Protein AF-A0A349K5S5-F1 (afdb_monomer_lite)

Secondary structure (DSSP, 8-state):
---PPPPHHHHHHHHHHHHHTSGGGGSSHHHHHHHHHHHHHTT--TTHHHHHHHHHHH--HHHHHHHHHHH--GGG------S-HHHHHHHHHHTTS----B-TTS-B-

pLDDT: mean 91.99, std 7.56, range [48.09, 98.19]

Sequence (109 aa):
MELNQIGVEEFRKAKEGLLKSVPSQFESNQQITSQLLNMAAFDLPLDYFDTNIGKISDLTLDEVRESAMKHISPTEIKMIVVGDRDKIQKPLEELGYPLFVIDMYGNSI

Foldseek 3Di:
DPPDQQDPVNLVVVLVVVLVCVVVQPPDPVSVVVVVVVCVVVVNDPCNVVVVSVVSVPDDSVNVRVVCVVPDDVVPDDDDDDDDCVVVVVVVVVVVDDDFDADPVRHGD

Structure (mmCIF, N/CA/C/O backbone):
data_AF-A0A349K5S5-F1
#
_entry.id   AF-A0A349K5S5-F1
#
loop_
_atom_site.group_PDB
_atom_site.id
_atom_site.type_symbol
_atom_site.label_atom_id
_atom_site.label_alt_id
_atom_site.label_comp_id
_atom_site.label_asym_id
_atom_site.label_entity_id
_atom_site.label_seq_id
_atom_site.pdbx_PDB_ins_code
_atom_site.Cartn_x
_atom_site.Cartn_y
_atom_site.Cartn_z
_atom_site.occupancy
_atom_site.B_iso_or_equiv
_atom_site.auth_seq_id
_atom_site.auth_comp_id
_atom_site.auth_asym_id
_atom_site.auth_atom_id
_atom_site.pdbx_PDB_model_num
ATOM 1 N N . MET A 1 1 ? -9.820 10.460 14.835 1.00 48.09 1 MET A N 1
ATOM 2 C CA . MET A 1 1 ? -8.516 9.790 14.661 1.00 48.09 1 MET A CA 1
ATOM 3 C C . MET A 1 1 ? -7.566 10.809 14.075 1.00 48.09 1 MET A C 1
ATOM 5 O O . MET A 1 1 ? -7.855 11.313 12.998 1.00 48.09 1 MET A O 1
ATOM 9 N N . GLU A 1 2 ? -6.504 11.174 14.789 1.00 51.81 2 GLU A N 1
ATOM 10 C CA . GLU A 1 2 ? -5.408 11.915 14.163 1.00 51.81 2 GLU A CA 1
ATOM 11 C C . GLU A 1 2 ? -4.719 10.976 13.170 1.00 51.81 2 GLU A C 1
ATOM 13 O O . GLU A 1 2 ? -4.352 9.853 13.519 1.00 51.81 2 GLU A O 1
ATOM 18 N N . LEU A 1 3 ? -4.615 11.399 11.911 1.00 61.53 3 LEU A N 1
ATOM 19 C CA . LEU A 1 3 ? -3.845 10.668 10.915 1.00 61.53 3 LEU A CA 1
ATOM 20 C C . LEU A 1 3 ? -2.368 10.894 11.225 1.00 61.53 3 LEU A C 1
ATOM 22 O O . LEU A 1 3 ? -1.829 11.970 10.962 1.00 61.53 3 LEU A O 1
ATOM 26 N N . ASN A 1 4 ? -1.716 9.876 11.781 1.00 77.19 4 ASN A N 1
ATOM 27 C CA . ASN A 1 4 ? -0.264 9.868 11.870 1.00 77.19 4 ASN A CA 1
ATOM 28 C C . ASN A 1 4 ? 0.300 9.962 10.452 1.00 77.19 4 ASN A C 1
ATOM 30 O O . ASN A 1 4 ? 0.012 9.122 9.599 1.00 77.19 4 ASN A O 1
ATOM 34 N N . GLN A 1 5 ? 1.073 11.014 10.188 1.00 83.56 5 GLN A N 1
ATOM 35 C CA . GLN A 1 5 ? 1.690 11.188 8.882 1.00 83.56 5 GLN A CA 1
ATOM 36 C C . GLN A 1 5 ? 2.773 10.133 8.659 1.00 83.56 5 GLN A C 1
ATOM 38 O O . GLN A 1 5 ? 3.517 9.794 9.578 1.00 83.56 5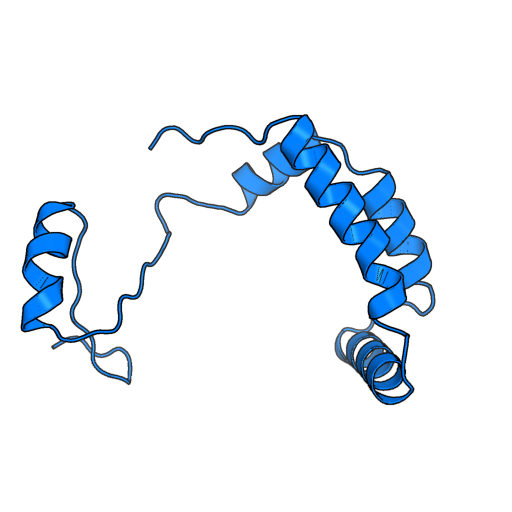 GLN A O 1
ATOM 43 N N . ILE A 1 6 ? 2.901 9.688 7.408 1.00 90.88 6 ILE A N 1
ATOM 44 C CA . ILE A 1 6 ? 3.943 8.750 6.977 1.00 90.88 6 ILE A CA 1
ATOM 45 C C . ILE A 1 6 ? 5.313 9.331 7.335 1.00 90.88 6 ILE A C 1
ATOM 47 O O . ILE A 1 6 ? 5.621 10.475 6.974 1.00 90.88 6 ILE A O 1
ATOM 51 N N . GLY A 1 7 ? 6.125 8.563 8.059 1.00 94.75 7 GLY A N 1
ATOM 52 C CA . GLY A 1 7 ? 7.463 8.983 8.474 1.00 94.75 7 GLY A CA 1
ATOM 53 C C . GLY A 1 7 ? 8.487 8.887 7.340 1.00 94.75 7 GLY A C 1
ATOM 54 O O . GLY A 1 7 ? 8.358 8.060 6.442 1.00 94.75 7 GLY A O 1
ATOM 55 N N . VAL A 1 8 ? 9.561 9.683 7.405 1.00 96.00 8 VAL A N 1
ATOM 56 C CA . VAL A 1 8 ? 10.648 9.646 6.400 1.00 96.00 8 VAL A CA 1
ATOM 57 C C . VAL A 1 8 ? 11.267 8.249 6.292 1.00 96.00 8 VAL A C 1
ATOM 59 O O . VAL A 1 8 ? 11.485 7.741 5.195 1.00 96.00 8 VAL A O 1
ATOM 62 N N . GLU A 1 9 ? 11.520 7.606 7.432 1.00 96.81 9 GLU A N 1
ATOM 63 C CA . GLU A 1 9 ? 12.151 6.285 7.460 1.00 96.81 9 GLU A CA 1
ATOM 64 C C . GLU A 1 9 ? 11.199 5.166 7.019 1.00 96.81 9 GLU A C 1
ATOM 66 O O . GLU A 1 9 ? 11.623 4.213 6.368 1.00 96.81 9 GLU A O 1
ATOM 71 N N . GLU A 1 10 ? 9.909 5.291 7.332 1.00 96.19 10 GLU A N 1
ATOM 72 C CA . GLU A 1 10 ? 8.865 4.388 6.840 1.00 96.19 10 GLU A CA 1
ATOM 73 C C . GLU A 1 10 ? 8.773 4.457 5.314 1.00 96.19 10 GLU A C 1
ATOM 75 O O . GLU A 1 10 ? 8.856 3.430 4.642 1.00 96.19 10 GLU A O 1
ATOM 80 N N . PHE A 1 11 ? 8.713 5.673 4.767 1.00 97.12 11 PHE A N 1
ATOM 81 C CA . PHE A 1 11 ? 8.712 5.917 3.330 1.00 97.12 11 PHE A CA 1
ATOM 82 C C . PHE A 1 11 ? 9.953 5.341 2.644 1.00 97.12 11 PHE A C 1
ATOM 84 O O . PHE A 1 11 ? 9.826 4.601 1.667 1.00 97.12 11 PHE A O 1
ATOM 91 N N . ARG A 1 12 ? 11.152 5.611 3.178 1.00 97.44 12 ARG A N 1
ATOM 92 C CA . ARG A 1 12 ? 12.407 5.083 2.626 1.00 97.44 12 ARG A CA 1
ATOM 93 C C . ARG A 1 12 ? 12.405 3.553 2.603 1.00 97.44 12 ARG A C 1
ATOM 95 O O . ARG A 1 12 ? 12.710 2.956 1.573 1.00 97.44 12 ARG A O 1
ATOM 102 N N . LYS A 1 13 ? 12.031 2.913 3.717 1.00 97.69 13 LYS A N 1
ATOM 103 C CA . LYS A 1 13 ? 11.977 1.446 3.823 1.00 97.69 13 LYS A CA 1
ATOM 104 C C . LYS A 1 13 ? 10.953 0.836 2.874 1.00 97.69 13 LYS A C 1
ATOM 106 O O . LYS A 1 13 ? 11.272 -0.145 2.207 1.00 97.69 13 LYS A O 1
ATOM 111 N N . ALA A 1 14 ? 9.753 1.407 2.796 1.00 97.12 14 ALA A N 1
ATOM 112 C CA . ALA A 1 14 ? 8.702 0.924 1.907 1.00 97.12 14 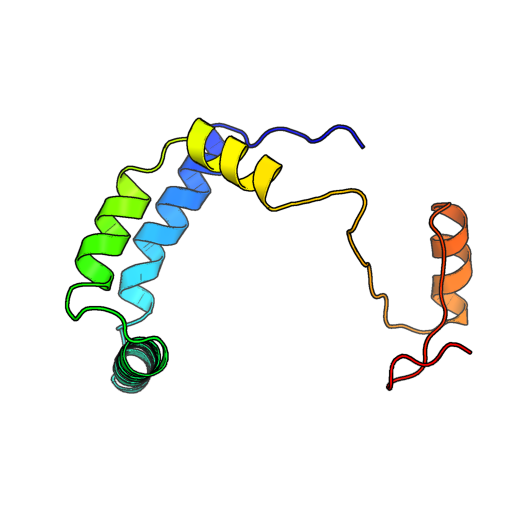ALA A CA 1
ATOM 113 C C . ALA A 1 14 ? 9.128 1.030 0.436 1.00 97.12 14 ALA A C 1
ATOM 115 O O . ALA A 1 14 ? 9.049 0.047 -0.299 1.00 97.12 14 ALA A O 1
ATOM 116 N N . LYS A 1 15 ? 9.668 2.186 0.030 1.00 96.88 15 LYS A N 1
ATOM 117 C CA . LYS A 1 15 ? 10.174 2.424 -1.328 1.00 96.88 15 LYS A CA 1
ATOM 118 C C . LYS A 1 15 ? 11.287 1.447 -1.706 1.00 96.88 15 LYS A C 1
ATOM 120 O O . LYS A 1 15 ? 11.220 0.813 -2.756 1.00 96.88 15 LYS A O 1
ATOM 125 N N . GLU A 1 16 ? 12.279 1.263 -0.836 1.00 96.88 16 GLU A N 1
ATOM 126 C CA . GLU A 1 16 ? 13.345 0.283 -1.066 1.00 96.88 16 GLU A CA 1
ATOM 127 C C . GLU A 1 16 ? 12.823 -1.153 -1.130 1.00 96.88 16 GLU A C 1
ATOM 129 O O . GLU A 1 16 ? 13.301 -1.934 -1.951 1.00 96.88 16 GLU A O 1
ATOM 134 N N . GLY A 1 17 ? 11.859 -1.507 -0.277 1.00 97.19 17 GLY A N 1
ATOM 135 C CA . GLY A 1 17 ? 11.234 -2.826 -0.270 1.00 97.19 17 GLY A CA 1
ATOM 136 C C . GLY A 1 17 ? 10.523 -3.130 -1.586 1.00 97.19 17 GLY A C 1
ATOM 137 O O . GLY A 1 17 ? 10.747 -4.191 -2.164 1.00 97.19 17 GLY A O 1
ATOM 138 N N . LEU A 1 18 ? 9.741 -2.176 -2.102 1.00 95.44 18 LEU A N 1
ATOM 139 C CA . LEU A 1 18 ? 9.059 -2.309 -3.391 1.00 95.44 18 LEU A CA 1
ATOM 140 C C . LEU A 1 18 ? 10.059 -2.520 -4.531 1.00 95.44 18 LEU A C 1
ATOM 142 O O . LEU A 1 18 ? 9.935 -3.497 -5.266 1.00 95.44 18 LEU A O 1
ATOM 146 N N . LEU A 1 19 ? 11.092 -1.679 -4.629 1.00 95.00 19 LEU A N 1
ATOM 147 C CA . LEU A 1 19 ? 12.113 -1.791 -5.679 1.00 95.00 19 LEU A CA 1
ATOM 148 C C . LEU A 1 19 ? 12.870 -3.126 -5.609 1.00 95.00 19 LEU A C 1
ATOM 150 O O . LEU A 1 19 ? 13.038 -3.805 -6.621 1.00 95.00 19 LEU A O 1
ATOM 154 N N . LYS A 1 20 ? 13.283 -3.545 -4.407 1.00 94.81 20 LYS A N 1
ATOM 155 C CA . LYS A 1 20 ? 14.007 -4.811 -4.194 1.00 94.81 20 LYS A CA 1
ATOM 156 C C . LYS A 1 20 ? 13.131 -6.048 -4.404 1.00 94.81 20 LYS A C 1
ATOM 158 O O . LYS A 1 20 ? 13.672 -7.123 -4.635 1.00 94.81 20 LYS A O 1
ATOM 163 N N . SER A 1 21 ? 11.805 -5.911 -4.343 1.00 94.06 21 SER A N 1
ATOM 164 C CA . SER A 1 21 ? 10.861 -7.007 -4.594 1.00 94.06 21 SER A CA 1
ATOM 165 C C . SER A 1 21 ? 10.601 -7.273 -6.078 1.00 94.06 21 SER A C 1
ATOM 167 O O . SER A 1 21 ? 9.971 -8.268 -6.414 1.00 94.06 21 SER A O 1
ATOM 169 N N . VAL A 1 22 ? 11.047 -6.400 -6.989 1.00 92.69 22 VAL A N 1
ATOM 170 C CA . VAL A 1 22 ? 10.761 -6.586 -8.419 1.00 92.69 22 VAL A CA 1
ATOM 171 C C . VAL A 1 22 ? 11.446 -7.833 -8.986 1.00 92.69 22 VAL A C 1
ATOM 173 O O . VAL A 1 22 ? 10.743 -8.639 -9.588 1.00 92.69 22 VAL A O 1
ATOM 176 N N . PRO A 1 23 ? 12.753 -8.082 -8.764 1.00 93.31 23 PRO A N 1
ATOM 177 C CA . PRO A 1 23 ? 13.405 -9.273 -9.310 1.00 93.31 23 PRO A CA 1
ATOM 178 C C . PRO A 1 23 ? 12.763 -10.593 -8.866 1.00 93.31 23 PRO A C 1
ATOM 180 O O . PRO A 1 23 ? 12.669 -11.517 -9.673 1.00 93.31 23 PRO A O 1
ATOM 183 N N . SER A 1 24 ? 12.245 -10.671 -7.631 1.00 94.75 24 SER A N 1
ATOM 184 C CA . SER A 1 24 ? 11.626 -11.902 -7.118 1.00 94.75 24 SER A CA 1
ATOM 185 C C . SER A 1 24 ? 10.322 -12.278 -7.827 1.00 94.75 24 SER A C 1
ATOM 187 O O . SER A 1 24 ? 9.847 -13.407 -7.717 1.00 94.75 24 SER A O 1
ATOM 189 N N . GLN A 1 25 ? 9.759 -11.358 -8.612 1.00 93.50 25 GLN A N 1
ATOM 190 C CA . GLN A 1 25 ? 8.595 -11.596 -9.460 1.00 93.50 25 GLN A CA 1
ATOM 191 C C . GLN A 1 25 ? 8.943 -12.252 -10.807 1.00 93.50 25 GLN A C 1
ATOM 193 O O . GLN A 1 25 ? 8.032 -12.504 -11.593 1.00 93.50 25 GLN A O 1
ATOM 198 N N . PHE A 1 26 ? 10.221 -12.540 -11.087 1.00 95.31 26 PHE A N 1
ATOM 199 C CA . PHE A 1 26 ? 10.692 -13.079 -12.373 1.00 95.31 26 PHE A CA 1
ATOM 200 C C . PHE A 1 26 ? 11.641 -14.285 -12.231 1.00 95.31 26 PHE A C 1
ATOM 202 O O . PHE A 1 26 ? 12.359 -14.623 -13.168 1.00 95.31 26 PHE A O 1
ATOM 209 N N . GLU A 1 27 ? 11.650 -14.964 -11.082 1.00 96.56 27 GLU A N 1
ATOM 210 C CA . GLU A 1 27 ? 12.597 -16.058 -10.792 1.00 96.56 27 GLU A CA 1
ATOM 211 C C . GLU A 1 27 ? 12.237 -17.393 -11.469 1.00 96.56 27 GLU A C 1
ATOM 213 O O . GLU A 1 27 ? 13.069 -18.296 -11.565 1.00 96.56 27 GLU A O 1
ATOM 218 N N . SER A 1 28 ? 11.005 -17.537 -11.964 1.00 98.19 28 SER A N 1
ATOM 219 C CA . SER A 1 28 ? 10.516 -18.752 -12.618 1.00 98.19 28 SER A CA 1
ATOM 220 C C . SER A 1 28 ? 9.649 -18.451 -13.839 1.00 98.19 28 SER A C 1
ATOM 222 O O . SER A 1 28 ? 8.985 -17.417 -13.923 1.00 98.19 28 SER A O 1
ATOM 224 N N . ASN A 1 29 ? 9.568 -19.416 -14.760 1.00 98.06 29 ASN A N 1
ATOM 225 C CA . ASN A 1 29 ? 8.717 -19.317 -15.952 1.00 98.06 29 ASN A CA 1
ATOM 226 C C . ASN A 1 29 ? 7.244 -19.045 -15.608 1.00 98.06 29 ASN A C 1
ATOM 228 O O . ASN A 1 29 ? 6.565 -18.315 -16.329 1.00 98.06 29 ASN A O 1
ATOM 232 N N . GLN A 1 30 ? 6.747 -19.611 -14.504 1.00 98.19 30 GLN A N 1
ATOM 233 C CA . GLN A 1 30 ? 5.375 -19.391 -14.053 1.00 98.19 30 GLN A CA 1
ATOM 234 C C . GLN A 1 30 ? 5.151 -17.939 -13.615 1.00 98.19 30 GLN A C 1
ATOM 236 O O . GLN A 1 30 ? 4.123 -17.349 -13.952 1.00 98.19 30 GLN A O 1
ATOM 241 N N . GLN A 1 31 ? 6.109 -17.348 -12.898 1.00 97.69 31 GLN A N 1
ATOM 242 C CA . GLN A 1 31 ? 6.018 -15.953 -12.476 1.00 97.69 31 GLN A CA 1
ATOM 243 C C . GLN A 1 31 ? 6.126 -15.013 -13.680 1.00 97.69 31 GLN A C 1
ATOM 245 O O . GLN A 1 31 ? 5.260 -14.160 -13.845 1.00 97.69 31 GLN A O 1
ATOM 250 N N . ILE A 1 32 ? 7.083 -15.245 -14.587 1.00 96.31 32 ILE A N 1
ATOM 251 C CA . ILE A 1 32 ? 7.214 -14.480 -15.840 1.00 96.31 32 ILE A CA 1
ATOM 252 C C . ILE A 1 32 ? 5.902 -14.521 -16.636 1.00 96.31 32 ILE A C 1
ATOM 254 O O . ILE A 1 32 ? 5.387 -13.484 -17.046 1.00 96.31 32 ILE A O 1
ATOM 258 N N . THR A 1 33 ? 5.318 -15.710 -16.805 1.00 97.56 33 THR A N 1
ATOM 259 C CA . THR A 1 33 ? 4.041 -15.872 -17.518 1.00 97.56 33 THR A CA 1
ATOM 260 C C . THR A 1 33 ? 2.912 -15.110 -16.825 1.00 97.56 33 THR A C 1
ATOM 262 O O . THR A 1 33 ? 2.131 -14.442 -17.494 1.00 97.56 33 THR A O 1
ATOM 265 N N . SER A 1 34 ? 2.841 -15.153 -15.491 1.00 97.06 34 SER A N 1
ATOM 266 C CA . SER A 1 34 ? 1.849 -14.390 -14.719 1.00 97.06 34 SER A CA 1
ATOM 267 C C . SER A 1 34 ? 1.985 -12.881 -14.945 1.00 97.06 34 SER A C 1
ATOM 269 O O . SER A 1 34 ? 0.978 -12.200 -15.122 1.00 97.06 34 SER A O 1
ATOM 271 N N . GLN A 1 35 ? 3.215 -12.359 -15.000 1.00 95.81 35 GLN A N 1
ATOM 272 C CA . GLN A 1 35 ? 3.452 -10.941 -15.281 1.00 95.81 35 GLN A CA 1
ATOM 273 C C . GLN A 1 35 ? 3.017 -10.560 -16.699 1.00 95.81 35 GLN A C 1
ATOM 275 O O . GLN A 1 35 ? 2.307 -9.572 -16.870 1.00 95.81 35 GLN A O 1
ATOM 280 N N . LEU A 1 36 ? 3.354 -11.371 -17.707 1.00 95.50 36 LEU A N 1
ATOM 281 C CA . LEU A 1 36 ? 2.922 -11.141 -19.092 1.00 95.50 36 LEU A CA 1
ATOM 282 C C . LEU A 1 36 ? 1.396 -11.191 -19.241 1.00 95.50 36 LEU A C 1
ATOM 284 O O . LEU A 1 36 ? 0.819 -10.366 -19.948 1.00 95.50 36 LEU A O 1
ATOM 288 N N . LEU A 1 37 ? 0.733 -12.126 -18.555 1.00 97.12 37 LEU A N 1
ATOM 289 C CA . LEU A 1 37 ? -0.727 -12.211 -18.536 1.00 97.12 37 LEU A CA 1
ATOM 290 C C . LEU A 1 37 ? -1.355 -10.971 -17.899 1.00 97.12 37 LEU A C 1
ATOM 292 O O . LEU A 1 37 ? -2.313 -10.441 -18.452 1.00 97.12 37 LEU A O 1
ATOM 296 N N . ASN A 1 38 ? -0.807 -10.477 -16.785 1.00 96.00 38 ASN A N 1
ATOM 297 C CA . ASN A 1 38 ? -1.270 -9.232 -16.171 1.00 96.00 38 ASN A CA 1
ATOM 298 C C . ASN A 1 38 ? -1.075 -8.035 -17.109 1.00 96.00 38 ASN A C 1
ATOM 300 O O . ASN A 1 38 ? -1.995 -7.237 -17.271 1.00 96.00 38 ASN A O 1
ATOM 304 N N . MET A 1 39 ? 0.084 -7.929 -17.767 1.00 96.50 39 MET A N 1
ATOM 305 C CA . MET A 1 39 ? 0.331 -6.864 -18.742 1.00 96.50 39 MET A CA 1
ATOM 306 C C . MET A 1 39 ? -0.694 -6.893 -19.875 1.00 96.50 39 MET A C 1
ATOM 308 O O . MET A 1 39 ? -1.270 -5.860 -20.192 1.00 96.50 39 MET A O 1
ATOM 312 N N . ALA A 1 40 ? -0.978 -8.070 -20.434 1.00 97.00 40 ALA A N 1
ATOM 313 C CA . ALA A 1 40 ? -1.982 -8.216 -21.482 1.00 97.00 40 ALA A CA 1
ATOM 314 C C . ALA A 1 40 ? -3.407 -7.920 -20.981 1.00 97.00 40 ALA A C 1
ATOM 316 O O . ALA A 1 40 ? -4.181 -7.268 -21.674 1.00 97.00 40 ALA A O 1
ATOM 317 N N . ALA A 1 41 ? -3.762 -8.380 -19.778 1.00 98.00 41 ALA A N 1
ATOM 318 C CA . ALA A 1 41 ? -5.100 -8.210 -19.211 1.00 98.00 41 ALA A CA 1
ATOM 319 C C . ALA A 1 41 ? -5.447 -6.744 -18.909 1.00 98.00 41 ALA A C 1
ATOM 321 O O . ALA A 1 41 ? -6.610 -6.359 -19.017 1.00 98.00 41 ALA A O 1
ATOM 322 N N . PHE A 1 42 ? -4.450 -5.940 -18.534 1.00 97.25 42 PHE A N 1
ATOM 323 C CA . PHE A 1 42 ? -4.613 -4.522 -18.209 1.00 97.25 42 PHE A CA 1
ATOM 324 C C . PHE A 1 42 ? -4.102 -3.577 -19.307 1.00 97.25 42 PHE A C 1
ATOM 326 O O . PHE A 1 42 ? -4.003 -2.378 -19.056 1.00 97.25 42 PHE A O 1
ATOM 333 N N . ASP A 1 43 ? -3.789 -4.104 -20.497 1.00 97.19 43 ASP A N 1
ATOM 334 C CA . ASP A 1 43 ? -3.272 -3.344 -21.647 1.00 97.19 43 ASP A CA 1
ATOM 335 C C . ASP A 1 43 ? -2.059 -2.461 -21.282 1.00 97.19 43 ASP A C 1
ATOM 337 O O . ASP A 1 43 ? -1.964 -1.280 -21.620 1.00 97.19 43 ASP A O 1
ATOM 341 N N . LEU A 1 44 ? -1.131 -3.031 -20.506 1.00 96.88 44 LEU A N 1
ATOM 342 C CA . LEU A 1 44 ? 0.081 -2.345 -20.069 1.00 96.88 44 LEU A CA 1
ATOM 343 C C . LEU A 1 44 ? 1.125 -2.329 -21.194 1.00 96.88 44 LEU A C 1
ATOM 345 O O . LEU A 1 44 ? 1.276 -3.317 -21.919 1.00 96.88 44 LEU A O 1
ATOM 349 N N . PRO A 1 45 ? 1.905 -1.242 -21.320 1.00 95.94 45 PRO A N 1
ATOM 350 C CA . PRO A 1 45 ? 2.927 -1.142 -22.351 1.00 95.94 45 PRO A CA 1
ATOM 351 C C . PRO A 1 45 ? 4.064 -2.143 -22.105 1.00 95.94 45 PRO A C 1
ATOM 353 O O . PRO A 1 45 ? 4.327 -2.549 -20.975 1.00 95.94 45 PRO A O 1
ATOM 356 N N . LEU A 1 46 ? 4.777 -2.535 -23.164 1.00 93.56 46 LEU A N 1
ATOM 357 C CA . LEU A 1 46 ? 5.838 -3.550 -23.076 1.00 93.56 46 LEU A CA 1
ATOM 358 C C . LEU A 1 46 ? 7.019 -3.135 -22.181 1.00 93.56 46 LEU A C 1
ATOM 360 O O . LEU A 1 46 ? 7.713 -3.997 -21.653 1.00 93.56 46 LEU A O 1
ATOM 364 N N . ASP A 1 47 ? 7.217 -1.833 -21.984 1.00 93.88 47 ASP A N 1
ATOM 365 C CA . ASP A 1 47 ? 8.230 -1.235 -21.107 1.00 93.88 47 ASP A CA 1
ATOM 366 C C . ASP A 1 47 ? 7.700 -0.945 -19.688 1.00 93.88 47 ASP A C 1
ATOM 368 O O . ASP A 1 47 ? 8.316 -0.202 -18.919 1.00 93.88 47 ASP A O 1
ATOM 372 N N . TYR A 1 48 ? 6.545 -1.511 -19.315 1.00 93.75 48 TYR A N 1
ATOM 373 C CA . TYR A 1 48 ? 5.877 -1.228 -18.045 1.00 93.75 48 TYR A CA 1
ATOM 374 C C . TYR A 1 48 ? 6.798 -1.399 -16.835 1.00 93.75 48 TYR A C 1
ATOM 376 O O . TYR A 1 48 ? 6.841 -0.520 -15.981 1.00 93.75 48 TYR A O 1
ATOM 384 N N . PHE A 1 49 ? 7.554 -2.495 -16.746 1.00 90.00 49 PHE A N 1
ATOM 385 C CA . PHE A 1 49 ? 8.406 -2.737 -15.579 1.00 90.00 49 PHE A CA 1
ATOM 386 C C . PHE A 1 49 ? 9.590 -1.769 -15.510 1.00 90.00 49 PHE A C 1
ATOM 388 O O . PHE A 1 49 ? 9.850 -1.228 -14.437 1.00 90.00 49 PHE A O 1
ATOM 395 N N . ASP A 1 50 ? 10.235 -1.471 -16.638 1.00 89.25 50 ASP A N 1
ATOM 396 C CA . ASP A 1 50 ? 11.339 -0.507 -16.691 1.00 89.25 50 ASP A CA 1
ATOM 397 C C . ASP A 1 50 ? 10.863 0.897 -16.289 1.00 89.25 50 ASP A C 1
ATOM 399 O O . ASP A 1 50 ? 11.453 1.556 -15.428 1.00 89.25 50 ASP A O 1
ATOM 403 N N . THR A 1 51 ? 9.736 1.336 -16.852 1.00 93.56 51 THR A N 1
ATOM 404 C CA . THR A 1 51 ? 9.165 2.656 -16.558 1.00 93.56 51 THR A CA 1
ATOM 405 C C . THR A 1 51 ? 8.610 2.749 -15.137 1.00 93.56 51 THR A C 1
ATOM 407 O O . THR A 1 51 ? 8.745 3.789 -14.490 1.00 93.56 51 THR A O 1
ATOM 410 N N . ASN A 1 52 ? 8.000 1.682 -14.617 1.00 91.56 52 ASN A N 1
ATOM 411 C CA . ASN A 1 52 ? 7.401 1.670 -13.285 1.00 91.56 52 ASN A CA 1
ATOM 412 C C . ASN A 1 52 ? 8.458 1.661 -12.172 1.00 91.56 52 ASN A C 1
ATOM 414 O O . ASN A 1 52 ? 8.281 2.348 -11.168 1.00 91.56 52 ASN A O 1
ATOM 418 N N . ILE A 1 53 ? 9.581 0.957 -12.358 1.00 93.31 53 ILE A N 1
ATOM 419 C CA . ILE A 1 53 ? 10.722 1.021 -11.429 1.00 93.31 53 ILE A CA 1
ATOM 420 C C . ILE A 1 53 ? 11.236 2.461 -11.323 1.00 93.31 53 ILE A C 1
ATOM 422 O O . ILE A 1 53 ? 11.419 2.956 -10.209 1.00 93.31 53 ILE A O 1
ATOM 426 N N . GLY A 1 54 ? 11.413 3.148 -12.459 1.00 94.38 54 GLY A N 1
ATOM 427 C CA . GLY A 1 54 ? 11.817 4.558 -12.487 1.00 94.38 54 GLY A CA 1
ATOM 428 C C . GLY A 1 54 ? 10.826 5.454 -11.745 1.00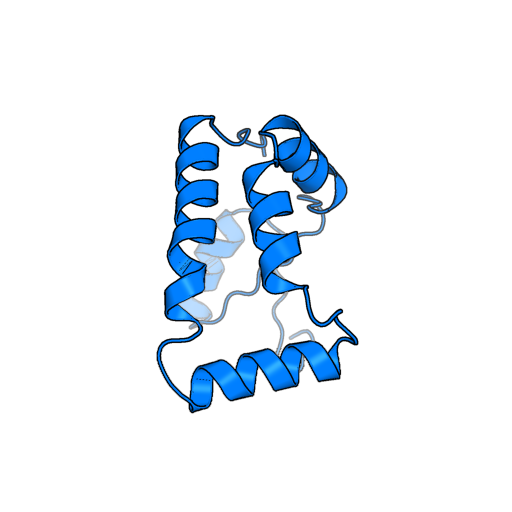 94.38 54 GLY A C 1
ATOM 429 O O . GLY A 1 54 ? 11.203 6.158 -10.814 1.00 94.38 54 GLY A O 1
ATOM 430 N N . LYS A 1 55 ? 9.530 5.329 -12.055 1.00 94.94 55 LYS A N 1
ATOM 431 C CA . LYS A 1 55 ? 8.462 6.084 -11.376 1.00 94.94 55 LYS A CA 1
ATOM 432 C C . LYS A 1 55 ? 8.466 5.878 -9.862 1.00 94.94 55 LYS A C 1
ATOM 434 O O . LYS A 1 55 ? 8.399 6.851 -9.119 1.00 94.94 55 LYS A O 1
ATOM 439 N N . ILE A 1 56 ? 8.580 4.634 -9.387 1.00 94.88 56 ILE A N 1
ATOM 440 C CA . ILE A 1 56 ? 8.653 4.342 -7.946 1.00 94.88 56 ILE A CA 1
ATOM 441 C C . ILE A 1 56 ? 9.927 4.938 -7.339 1.00 94.88 56 ILE A C 1
ATOM 443 O O . ILE A 1 56 ? 9.881 5.477 -6.234 1.00 94.88 56 ILE A O 1
ATOM 447 N N . SER A 1 57 ? 11.056 4.865 -8.050 1.00 94.69 57 SER A N 1
ATOM 448 C CA . SER A 1 57 ? 12.332 5.453 -7.632 1.00 94.69 57 SER A CA 1
ATOM 449 C C . SER A 1 57 ? 12.297 6.980 -7.552 1.00 94.69 57 SER A C 1
ATOM 451 O O . SER A 1 57 ? 13.025 7.549 -6.739 1.00 94.69 57 SER A O 1
ATOM 453 N N . ASP A 1 58 ? 11.427 7.641 -8.307 1.00 96.94 58 ASP A N 1
ATOM 454 C CA . ASP A 1 58 ? 11.326 9.103 -8.337 1.00 96.94 58 ASP A CA 1
ATOM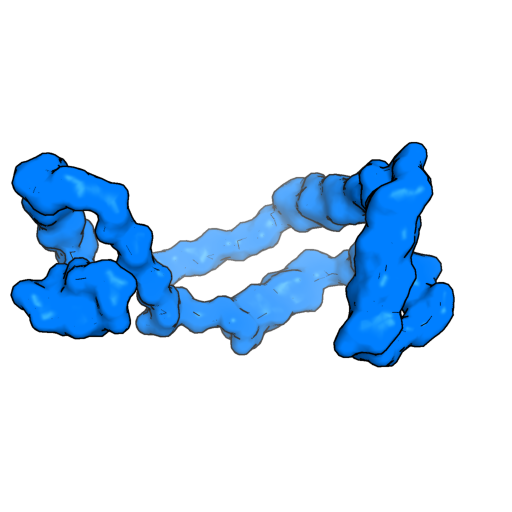 455 C C . ASP A 1 58 ? 10.270 9.660 -7.373 1.00 96.94 58 ASP A C 1
ATOM 457 O O . ASP A 1 58 ? 10.330 10.838 -7.031 1.00 96.94 58 ASP A O 1
ATOM 461 N N . LEU A 1 59 ? 9.368 8.812 -6.852 1.00 96.69 59 LEU A N 1
ATOM 462 C CA . LEU A 1 59 ? 8.353 9.221 -5.874 1.00 96.69 59 LEU A CA 1
ATOM 463 C C . LEU A 1 59 ? 8.964 9.964 -4.684 1.00 96.69 59 LEU A C 1
ATOM 465 O O . LEU A 1 59 ? 9.993 9.553 -4.133 1.00 96.69 59 LEU A O 1
ATOM 469 N N . THR A 1 60 ? 8.262 10.993 -4.232 1.00 97.31 60 THR A N 1
ATOM 470 C CA . THR A 1 60 ? 8.573 11.787 -3.044 1.00 97.31 60 THR A CA 1
ATOM 471 C C . THR A 1 60 ? 7.625 11.459 -1.887 1.00 97.31 60 THR A C 1
ATOM 473 O O . THR A 1 60 ? 6.531 10.926 -2.072 1.00 97.31 60 THR A O 1
ATOM 476 N N . LEU A 1 61 ? 8.042 11.781 -0.659 1.00 96.56 61 LEU A N 1
ATOM 477 C CA . LEU A 1 61 ? 7.212 11.577 0.533 1.00 96.56 61 LEU A CA 1
ATOM 478 C C . LEU A 1 61 ? 5.906 12.384 0.466 1.00 96.56 61 LEU A C 1
ATOM 480 O O . LEU A 1 61 ? 4.857 11.894 0.884 1.00 96.56 61 LEU A O 1
ATOM 484 N N . ASP A 1 62 ? 5.969 13.604 -0.062 1.00 96.00 62 ASP A N 1
ATOM 485 C CA . ASP A 1 62 ? 4.811 14.493 -0.127 1.00 96.00 62 ASP A CA 1
ATOM 486 C C . ASP A 1 62 ? 3.782 14.009 -1.154 1.00 96.00 62 ASP A C 1
ATOM 488 O O . ASP A 1 62 ? 2.597 13.986 -0.832 1.00 96.00 62 ASP A O 1
ATOM 492 N N . GLU A 1 63 ? 4.209 13.494 -2.314 1.00 96.38 63 GLU A N 1
ATOM 493 C CA . GLU A 1 63 ? 3.301 12.864 -3.289 1.00 96.38 63 GLU A CA 1
ATOM 494 C C . GLU A 1 63 ? 2.564 11.657 -2.693 1.00 96.38 63 GLU A C 1
ATOM 496 O O . GLU A 1 63 ? 1.367 11.471 -2.922 1.00 96.38 63 GLU A O 1
ATOM 501 N N . VAL A 1 64 ? 3.250 10.837 -1.889 1.00 95.38 64 VAL A N 1
ATOM 502 C CA . VAL A 1 64 ? 2.617 9.689 -1.220 1.00 95.38 64 VAL A CA 1
ATOM 503 C C . VAL A 1 64 ? 1.615 10.156 -0.164 1.00 95.38 64 VAL A C 1
ATOM 505 O O . VAL A 1 64 ? 0.520 9.599 -0.069 1.00 95.38 64 VAL A O 1
ATOM 508 N N . ARG A 1 65 ? 1.947 11.194 0.612 1.00 94.06 65 ARG A N 1
ATOM 509 C CA . ARG A 1 65 ? 1.027 11.781 1.599 1.00 94.06 65 ARG A CA 1
ATOM 510 C C . ARG A 1 65 ? -0.198 12.398 0.932 1.00 94.06 65 ARG A C 1
ATOM 512 O O . ARG A 1 65 ? -1.312 12.179 1.403 1.00 94.06 65 ARG A O 1
ATOM 519 N N . GLU A 1 66 ? -0.011 13.130 -0.161 1.00 94.12 66 GLU A N 1
ATOM 520 C CA . GLU A 1 66 ? -1.104 13.714 -0.937 1.00 94.12 66 GLU A CA 1
ATOM 521 C C . GLU A 1 66 ? -2.017 12.626 -1.508 1.00 94.12 66 GLU A C 1
ATOM 523 O O . GLU A 1 66 ? -3.234 12.678 -1.330 1.00 94.12 66 GLU A O 1
ATOM 528 N N . SER A 1 67 ? -1.431 11.595 -2.120 1.00 93.94 67 SER A N 1
ATOM 529 C CA . SER A 1 67 ? -2.170 10.444 -2.642 1.00 93.94 67 SER A CA 1
ATOM 530 C C . SER A 1 67 ? -2.979 9.740 -1.547 1.00 93.94 67 SER A C 1
ATOM 532 O O . SER A 1 67 ? -4.164 9.457 -1.737 1.00 93.94 67 SER A O 1
ATOM 534 N N . ALA A 1 68 ? -2.388 9.534 -0.363 1.00 91.31 68 ALA A N 1
ATOM 535 C CA . ALA A 1 68 ? -3.084 8.951 0.780 1.00 91.31 68 ALA A CA 1
ATOM 536 C C . ALA A 1 68 ? -4.294 9.799 1.205 1.00 91.31 68 ALA A C 1
ATOM 538 O O . ALA A 1 68 ? -5.385 9.259 1.357 1.00 91.31 68 ALA A O 1
ATOM 539 N N . MET A 1 69 ? -4.138 11.122 1.326 1.00 89.12 69 MET A N 1
ATOM 540 C CA . MET A 1 69 ? -5.249 12.024 1.668 1.00 89.12 69 MET A CA 1
ATOM 541 C C . MET A 1 69 ? -6.339 12.065 0.591 1.00 89.12 69 MET A C 1
ATOM 543 O O . MET A 1 69 ? -7.511 12.250 0.906 1.00 89.12 69 MET A O 1
ATOM 547 N N . LYS A 1 70 ? -5.965 11.897 -0.681 1.00 92.88 70 LYS A N 1
ATOM 548 C CA . LYS A 1 70 ? -6.894 11.925 -1.814 1.00 92.88 70 LYS A CA 1
ATOM 549 C C . LYS A 1 70 ? -7.727 10.651 -1.935 1.00 92.88 70 LYS A C 1
ATOM 551 O O . LYS A 1 70 ? -8.879 10.718 -2.358 1.00 92.88 70 LYS A O 1
ATOM 556 N N . HIS A 1 71 ? -7.138 9.498 -1.628 1.00 92.12 71 HIS A N 1
ATOM 557 C CA . HIS A 1 71 ? -7.736 8.196 -1.928 1.00 92.12 71 HIS A CA 1
ATOM 558 C C . HIS A 1 71 ? -8.209 7.421 -0.696 1.00 92.12 71 HIS A C 1
ATOM 560 O O . HIS A 1 71 ? -9.040 6.525 -0.835 1.00 92.12 71 HIS A O 1
ATOM 566 N N . ILE A 1 72 ? -7.721 7.753 0.501 1.00 89.44 72 ILE A N 1
ATOM 567 C CA . ILE A 1 72 ? -8.132 7.107 1.749 1.00 89.44 72 ILE A CA 1
ATOM 568 C C . ILE A 1 72 ? -9.045 8.063 2.509 1.00 89.44 72 ILE A C 1
ATOM 570 O O . ILE A 1 72 ? -8.606 9.100 2.997 1.00 89.44 72 ILE A O 1
ATOM 574 N N . SER A 1 73 ? -10.313 7.678 2.641 1.00 88.56 73 SER A N 1
ATOM 575 C CA . SER A 1 73 ? -11.327 8.392 3.418 1.00 88.56 73 SER A CA 1
ATOM 576 C C . SER A 1 73 ? -11.521 7.681 4.763 1.00 88.56 73 SER A C 1
ATOM 578 O O . SER A 1 73 ? -12.178 6.638 4.809 1.00 88.56 73 SER A O 1
ATOM 580 N N . PRO A 1 74 ? -10.956 8.189 5.880 1.00 81.44 74 PRO A N 1
ATOM 581 C CA . PRO A 1 74 ? -11.023 7.502 7.174 1.00 81.44 74 PRO A CA 1
ATOM 582 C C . PRO A 1 74 ? -12.451 7.338 7.700 1.00 81.44 74 PRO A C 1
ATOM 584 O O . PRO A 1 74 ? -12.717 6.464 8.520 1.00 81.44 74 PRO A O 1
ATOM 587 N N . THR A 1 75 ? -13.371 8.182 7.234 1.00 84.44 75 THR A N 1
ATOM 588 C CA . THR A 1 75 ? -14.787 8.168 7.609 1.00 84.44 75 THR A CA 1
ATOM 589 C C . THR A 1 75 ? -15.609 7.133 6.844 1.00 84.44 75 THR A C 1
ATOM 591 O O . THR A 1 75 ? -16.734 6.855 7.240 1.00 84.44 75 THR A O 1
ATOM 594 N N . GLU A 1 76 ? -15.069 6.552 5.770 1.00 85.62 76 GLU A N 1
ATOM 595 C CA . GLU A 1 76 ? -15.765 5.583 4.907 1.00 85.62 76 GLU A CA 1
ATOM 596 C C . GLU A 1 76 ? -15.156 4.173 4.988 1.00 85.62 76 GLU A C 1
ATOM 598 O O . GLU A 1 76 ? -15.482 3.289 4.191 1.00 85.62 76 GLU A O 1
ATOM 603 N N . ILE A 1 77 ? -14.280 3.937 5.969 1.00 87.50 77 ILE A N 1
ATOM 604 C CA . ILE A 1 77 ? -13.675 2.626 6.200 1.00 87.50 77 ILE A CA 1
ATOM 605 C C . ILE A 1 77 ? -14.738 1.654 6.714 1.00 87.50 77 ILE A C 1
ATOM 607 O O . ILE A 1 77 ? -15.387 1.885 7.734 1.00 87.50 77 ILE A O 1
ATOM 611 N N . LYS A 1 78 ? -14.867 0.517 6.028 1.00 88.81 78 LYS A N 1
ATOM 612 C CA . LYS A 1 78 ? -15.684 -0.616 6.470 1.00 88.81 78 LYS A CA 1
ATOM 613 C C . LYS A 1 78 ? -14.781 -1.654 7.122 1.00 88.81 78 LYS A C 1
ATOM 615 O O . LYS A 1 78 ? -13.828 -2.118 6.501 1.00 88.81 78 LYS A O 1
ATOM 620 N N . MET A 1 79 ? -15.094 -2.030 8.357 1.00 89.19 79 MET A N 1
ATOM 621 C CA . MET A 1 79 ? -14.399 -3.094 9.077 1.00 89.19 79 MET A CA 1
ATOM 622 C C . MET A 1 79 ? -15.290 -4.332 9.129 1.00 89.19 79 MET A C 1
ATOM 624 O O . MET A 1 79 ? -16.433 -4.253 9.569 1.00 89.19 79 MET A O 1
ATOM 628 N N . ILE A 1 80 ? -14.761 -5.469 8.678 1.00 91.19 80 ILE A N 1
ATOM 629 C CA . ILE A 1 80 ? -15.447 -6.761 8.744 1.00 91.19 80 ILE A CA 1
ATOM 630 C C . ILE A 1 80 ? -14.713 -7.617 9.767 1.00 91.19 80 ILE A C 1
ATOM 632 O O . ILE A 1 80 ? -13.509 -7.840 9.644 1.00 91.19 80 ILE A O 1
ATOM 636 N N . VAL A 1 81 ? -15.445 -8.098 10.770 1.00 91.75 81 VAL A N 1
ATOM 637 C CA . VAL A 1 81 ? -14.918 -8.979 11.814 1.00 91.75 81 VAL A CA 1
ATOM 638 C C . VAL A 1 81 ? -15.634 -10.319 11.717 1.00 91.75 81 VAL A C 1
ATOM 640 O O . VAL A 1 81 ? -16.860 -10.374 11.761 1.00 91.75 81 VAL A O 1
ATOM 643 N N . VAL A 1 82 ? -14.865 -11.399 11.583 1.00 91.50 82 VAL A N 1
ATOM 644 C CA . VAL A 1 82 ? -15.382 -12.770 11.504 1.00 91.50 82 VAL A CA 1
ATOM 645 C C . VAL A 1 82 ? -14.890 -13.545 12.719 1.00 91.50 82 VAL A C 1
ATOM 647 O O . VAL A 1 82 ? -13.686 -13.648 12.948 1.00 91.50 82 VAL A O 1
ATOM 650 N N . GLY A 1 83 ? -15.816 -14.093 13.501 1.00 90.56 83 GLY A N 1
ATOM 651 C CA . GLY A 1 83 ? -15.484 -14.872 14.687 1.00 90.56 83 GLY A CA 1
ATOM 652 C C . GLY A 1 83 ? -16.714 -15.364 15.439 1.00 90.56 83 GLY A C 1
ATOM 653 O O . GLY A 1 83 ? -17.850 -15.179 15.008 1.00 90.56 83 GLY A O 1
ATOM 654 N N . ASP A 1 84 ? -16.459 -15.999 16.578 1.00 93.38 84 ASP A N 1
ATOM 655 C CA . ASP A 1 84 ? -17.493 -16.442 17.510 1.00 93.38 84 ASP A CA 1
ATOM 656 C C . ASP A 1 84 ? -18.155 -15.227 18.175 1.00 93.38 84 ASP A C 1
ATOM 658 O O . ASP A 1 84 ? -17.518 -14.526 18.970 1.00 93.38 84 ASP A O 1
ATOM 662 N N . ARG A 1 85 ? -19.422 -14.974 17.825 1.00 87.81 85 ARG A N 1
ATOM 663 C CA . ARG A 1 85 ? -20.179 -13.778 18.222 1.00 87.81 85 ARG A CA 1
ATOM 664 C C . ARG A 1 85 ? -20.161 -13.559 19.731 1.00 87.81 85 ARG A C 1
ATOM 666 O O . ARG A 1 85 ? -19.900 -12.439 20.170 1.00 87.81 85 ARG A O 1
ATOM 673 N N . ASP A 1 86 ? -20.351 -14.620 20.508 1.00 91.62 86 ASP A N 1
ATOM 674 C CA . ASP A 1 86 ? -20.455 -14.537 21.967 1.00 91.62 86 ASP A CA 1
ATOM 675 C C . ASP A 1 86 ? -19.146 -14.062 22.615 1.00 91.62 86 ASP A C 1
ATOM 677 O O . ASP A 1 86 ? -19.152 -13.481 23.700 1.00 91.62 86 ASP A O 1
ATOM 681 N N . LYS A 1 87 ? -18.008 -14.264 21.937 1.00 93.94 87 LYS A N 1
ATOM 682 C CA . LYS A 1 87 ? -16.683 -13.852 22.418 1.00 93.94 87 LYS A CA 1
ATOM 683 C C . LYS A 1 87 ? -16.280 -12.451 21.970 1.00 93.94 87 LYS A C 1
ATOM 685 O O . LYS A 1 87 ? -15.477 -11.818 22.652 1.00 93.94 87 LYS A O 1
ATOM 690 N N . ILE A 1 88 ? -16.789 -11.982 20.830 1.00 92.44 88 ILE A N 1
ATOM 691 C CA . ILE A 1 88 ? -16.313 -10.743 20.191 1.00 92.44 88 ILE A CA 1
ATOM 692 C C . ILE A 1 88 ? -17.292 -9.576 20.302 1.00 92.44 88 ILE A C 1
ATOM 694 O O . ILE A 1 88 ? -16.858 -8.433 20.226 1.00 92.44 88 ILE A O 1
ATOM 698 N N . GLN A 1 89 ? -18.591 -9.829 20.498 1.00 90.06 89 GLN A N 1
ATOM 699 C CA . GLN A 1 89 ? -19.607 -8.777 20.439 1.00 90.06 89 GLN A CA 1
ATOM 700 C C . GLN A 1 89 ? -19.372 -7.686 21.492 1.00 90.06 89 GLN A C 1
ATOM 702 O O . GLN A 1 89 ? -19.305 -6.510 21.149 1.00 90.06 89 GLN A O 1
ATOM 707 N N . LYS A 1 90 ? -19.180 -8.070 22.757 1.00 91.75 90 LYS A N 1
ATOM 708 C CA . LYS A 1 90 ? -19.031 -7.107 23.854 1.00 91.75 90 LYS A CA 1
ATOM 709 C C . LYS A 1 90 ? -17.797 -6.193 23.691 1.00 91.75 90 LYS A C 1
ATOM 711 O O . LYS A 1 90 ? -17.973 -4.979 23.750 1.00 91.75 90 LYS A O 1
ATOM 716 N N . PRO A 1 91 ? -16.583 -6.709 23.411 1.00 92.44 91 PRO A N 1
ATOM 717 C CA . PRO A 1 91 ? -15.437 -5.848 23.111 1.00 92.44 91 PRO A CA 1
ATOM 718 C C . PRO A 1 91 ? -15.655 -4.911 21.917 1.00 92.44 91 PRO A C 1
ATOM 720 O O . PRO A 1 91 ? -15.135 -3.803 21.920 1.00 92.44 91 PRO A O 1
ATOM 723 N N . LEU A 1 92 ? -16.407 -5.332 20.891 1.00 92.31 92 LEU A N 1
ATOM 724 C CA . LEU A 1 92 ? -16.687 -4.495 19.718 1.00 92.31 92 LEU A CA 1
ATOM 725 C C . LEU A 1 92 ? -17.671 -3.363 20.033 1.00 92.31 92 LEU A C 1
ATOM 727 O O . LEU A 1 92 ? -17.489 -2.249 19.547 1.00 92.31 92 LEU A O 1
ATOM 731 N N . GLU A 1 93 ? -18.677 -3.624 20.867 1.00 90.75 93 GLU A N 1
ATOM 732 C CA . GLU A 1 93 ? -19.600 -2.597 21.367 1.00 90.75 93 GLU A CA 1
ATOM 733 C C . GLU A 1 93 ? -18.861 -1.538 22.201 1.00 90.75 93 GLU A C 1
ATOM 735 O O . GLU A 1 93 ? -19.121 -0.343 22.059 1.00 90.75 93 GLU A O 1
ATOM 740 N N . GLU A 1 94 ? -17.884 -1.957 23.012 1.00 93.81 94 GLU A N 1
ATOM 741 C CA . GLU A 1 94 ? -17.047 -1.063 23.827 1.00 93.81 94 GLU A CA 1
ATOM 742 C C . GLU A 1 94 ? -16.188 -0.097 22.986 1.00 93.81 94 GLU A C 1
ATOM 744 O O . GLU A 1 94 ? -15.805 0.965 23.478 1.00 93.81 94 GLU A O 1
ATOM 749 N N . LEU A 1 95 ? -15.924 -0.407 21.708 1.00 89.88 95 LEU A N 1
ATOM 750 C CA . LEU A 1 95 ? -15.209 0.494 20.794 1.00 89.88 95 LEU A CA 1
ATOM 751 C C . LEU A 1 95 ? -16.059 1.686 20.327 1.00 89.88 95 LEU A C 1
ATOM 753 O O . LEU A 1 95 ? -15.512 2.639 19.773 1.00 89.88 95 LEU A O 1
ATOM 757 N N . GLY A 1 96 ? -17.382 1.644 20.524 1.00 87.19 96 GLY A N 1
ATOM 758 C CA . GLY A 1 96 ? -18.283 2.755 20.211 1.00 87.19 96 GLY A CA 1
ATOM 759 C C . GLY A 1 96 ? -18.501 3.019 18.716 1.00 87.19 96 GLY A C 1
ATOM 760 O O . GLY A 1 96 ? -19.013 4.079 18.355 1.00 87.19 96 GLY A O 1
ATOM 761 N N . TYR A 1 97 ? -18.129 2.081 17.840 1.00 87.19 97 TYR A N 1
ATOM 762 C CA . TYR A 1 97 ? -18.433 2.154 16.409 1.00 87.19 97 TYR A CA 1
ATOM 763 C C . TYR A 1 97 ? -19.802 1.530 16.097 1.00 87.19 97 TYR A C 1
ATOM 765 O O . TYR A 1 97 ? -20.223 0.603 16.792 1.00 87.19 97 TYR A O 1
ATOM 773 N N . PRO A 1 98 ? -20.496 1.979 15.032 1.00 88.44 98 PRO A N 1
ATOM 774 C CA . PRO A 1 98 ? -21.697 1.306 14.550 1.00 88.44 98 PRO A CA 1
ATOM 775 C C . PRO A 1 98 ? -21.408 -0.161 14.214 1.00 88.44 98 PRO A C 1
ATOM 777 O O . PRO A 1 98 ? -20.567 -0.453 13.362 1.00 88.44 98 PRO A O 1
ATOM 780 N N . LEU A 1 99 ? -22.118 -1.077 14.874 1.00 90.50 99 LEU A N 1
ATOM 781 C CA . LEU A 1 99 ? -21.988 -2.513 14.658 1.00 90.50 99 LEU A CA 1
ATOM 782 C C . LEU A 1 99 ? -23.178 -3.024 13.844 1.00 90.50 99 LEU A C 1
ATOM 784 O O . LEU A 1 99 ? -24.330 -2.868 14.246 1.00 90.50 99 LEU A O 1
ATOM 788 N N . PHE A 1 100 ? -22.887 -3.668 12.717 1.00 91.25 100 PHE A N 1
ATOM 789 C CA . PHE A 1 100 ? -23.877 -4.343 11.884 1.00 91.25 100 PHE A CA 1
ATOM 790 C C . PHE A 1 100 ? -23.561 -5.831 11.871 1.00 91.25 100 PHE A C 1
ATOM 792 O O . PHE A 1 100 ? -22.468 -6.230 11.468 1.00 91.25 100 PHE A O 1
ATOM 799 N N . VAL A 1 101 ? -24.512 -6.650 12.312 1.00 92.00 101 VAL A N 1
ATOM 800 C CA . VAL A 1 101 ? -24.387 -8.101 12.198 1.00 92.00 101 VAL A CA 1
ATOM 801 C C . VAL A 1 101 ? -24.926 -8.502 10.832 1.00 92.00 101 VAL A C 1
ATOM 803 O O . VAL A 1 101 ? -26.041 -8.127 10.471 1.00 92.00 101 VAL A O 1
ATOM 806 N N . ILE A 1 102 ? -24.110 -9.218 10.061 1.00 93.50 102 ILE A N 1
ATOM 807 C CA . ILE A 1 102 ? -24.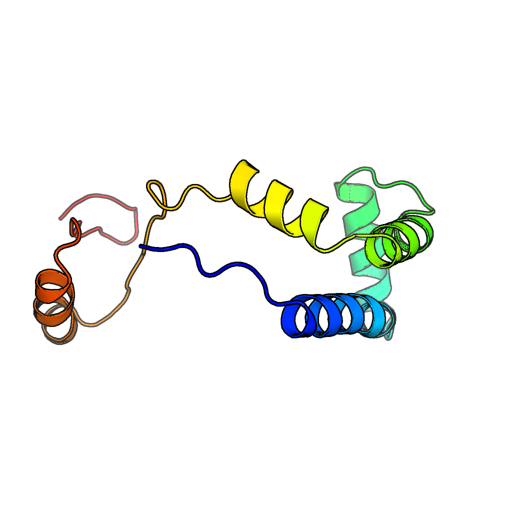443 -9.658 8.707 1.00 93.50 102 ILE A CA 1
ATOM 808 C C . ILE A 1 102 ? -24.226 -11.163 8.553 1.00 93.50 102 ILE A C 1
ATOM 810 O O . ILE A 1 102 ? -23.357 -11.745 9.206 1.00 93.50 102 ILE A O 1
ATOM 814 N N . ASP A 1 103 ? -25.011 -11.787 7.681 1.00 91.94 103 ASP A N 1
ATOM 815 C CA . ASP A 1 103 ? -24.801 -13.162 7.237 1.00 91.94 103 ASP A CA 1
ATOM 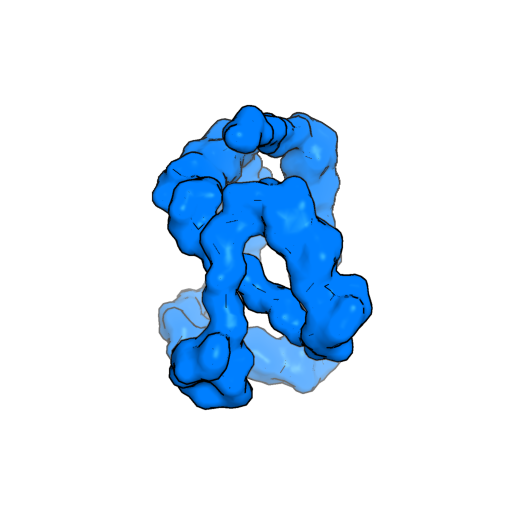816 C C . ASP A 1 103 ? -23.686 -13.265 6.169 1.00 91.94 103 ASP A C 1
ATOM 818 O O . ASP A 1 103 ? -23.088 -12.273 5.746 1.00 91.94 103 ASP A O 1
ATOM 822 N N . MET A 1 104 ? -23.416 -14.488 5.698 1.00 88.94 104 MET A N 1
ATOM 823 C CA . MET A 1 104 ? -22.416 -14.774 4.653 1.00 88.94 104 MET A CA 1
ATOM 824 C C . MET A 1 104 ? -22.707 -14.125 3.289 1.00 88.94 104 MET A C 1
ATOM 826 O O . MET A 1 104 ? -21.835 -14.111 2.422 1.00 88.94 104 MET A O 1
ATOM 830 N N . TYR A 1 105 ? -23.921 -13.616 3.084 1.00 92.00 105 TYR A N 1
ATOM 831 C CA . TYR A 1 105 ? -24.360 -12.951 1.861 1.00 92.00 105 TYR A CA 1
ATOM 832 C C . TYR A 1 105 ? -24.414 -11.424 2.017 1.00 92.00 105 TYR A C 1
ATOM 834 O O . TYR A 1 105 ? -24.672 -10.722 1.042 1.00 92.00 105 TYR A O 1
ATOM 842 N N . GLY A 1 106 ? -24.148 -10.901 3.219 1.00 88.75 106 GLY A N 1
ATOM 843 C CA . GLY A 1 106 ? -24.196 -9.475 3.527 1.00 88.75 106 GLY A CA 1
ATOM 844 C C . GLY A 1 106 ? -25.575 -8.962 3.947 1.00 88.75 106 GLY A C 1
ATOM 845 O O . GLY A 1 106 ? -25.748 -7.747 4.051 1.00 88.75 106 GLY A O 1
ATOM 846 N N . ASN A 1 107 ? -26.549 -9.841 4.206 1.00 91.94 107 ASN A N 1
ATOM 847 C CA . ASN A 1 107 ? -27.848 -9.431 4.739 1.00 91.94 107 ASN A CA 1
ATOM 848 C C . ASN A 1 107 ? -27.755 -9.218 6.249 1.00 91.94 107 ASN A C 1
ATOM 850 O O . ASN A 1 107 ? -27.106 -9.997 6.945 1.00 91.94 107 ASN A O 1
ATOM 854 N N . SER A 1 108 ? -28.429 -8.190 6.764 1.00 89.75 108 SER A N 1
ATOM 855 C CA . SER A 1 108 ? -28.478 -7.925 8.205 1.00 89.75 108 SER A CA 1
ATOM 856 C C . SER A 1 108 ? -29.283 -8.984 8.963 1.00 89.75 108 SER A C 1
ATOM 858 O O . SER A 1 108 ? -30.330 -9.418 8.477 1.00 89.75 108 SER A O 1
ATOM 860 N N . ILE A 1 109 ? -28.814 -9.346 10.163 1.00 83.94 109 ILE A N 1
ATOM 861 C CA . ILE A 1 109 ? -29.449 -10.318 11.073 1.00 83.94 109 ILE A CA 1
ATOM 862 C C . ILE A 1 109 ? -29.625 -9.784 12.493 1.00 83.94 109 ILE A C 1
ATOM 864 O O . ILE A 1 109 ? -28.815 -8.931 12.922 1.00 83.94 109 ILE A O 1
#

Radius of gyration: 20.44 Å; chains: 1; bounding box: 44×34×47 Å